Protein AF-A0A954JMM9-F1 (afdb_monomer)

Nearest PDB structures (foldseek):
  3p9a-assembly1_G  TM=3.317E-01  e=3.354E+00  Lederbergvirus P22
  9avl-assembly1_A  TM=3.251E-01  e=4.339E+00  Homo sapiens
  8hbd-assembly1_R  TM=4.213E-01  e=5.264E+00  Homo sapiens
  6v92-assembly1_L  TM=2.233E-01  e=8.261E+00  Saccharomyces cerevisiae S288C

Solvent-accessible surface area (backbone atoms only — not comparable to full-atom values): 10008 Å² total; per-residue (Å²): 142,81,85,84,87,80,85,85,81,86,82,85,82,83,82,85,79,82,82,76,85,73,82,78,73,80,86,75,79,53,67,71,57,50,52,54,49,51,55,51,48,51,55,49,49,52,52,51,53,52,48,43,50,54,43,33,72,76,66,37,89,57,68,87,42,75,51,44,70,63,56,46,54,54,50,30,53,53,42,34,76,72,68,71,57,86,68,80,74,66,46,78,85,84,73,48,92,51,70,88,24,49,58,48,89,61,68,47,46,52,37,44,52,44,41,74,73,67,42,72,65,42,76,48,77,50,74,55,97,90,36,82,42,78,49,76,44,65,75,80,82,81,85,51,76,68,68,29,57,80,42,79,91,106

Mean predicted aligned error: 10.57 Å

pLDDT: mean 84.52, std 17.96, range [40.44, 98.44]

Foldseek 3Di:
DDDDDDDDDDDDDDDDDDDDDDPDDQDDDDPVRVVVVVVVVVVVVCVLLVVLVVCLVPFQDAQVGDRSLNVVQVVQVVCVVVVHDHDHAADLLQDDPDVVNHQDPDPRVVLSVCVVVPDQKDWDWDDDPNDIDIDIDGDRDPDDPSNCRNPVRD

Structure (mmCIF, N/CA/C/O backbone):
data_AF-A0A954JMM9-F1
#
_entry.id   AF-A0A954JMM9-F1
#
loop_
_atom_site.group_PDB
_atom_site.id
_atom_site.type_symbol
_atom_site.label_atom_id
_atom_site.label_alt_id
_atom_site.label_comp_id
_atom_site.label_asym_id
_atom_site.label_entity_id
_atom_site.label_seq_id
_atom_site.pdbx_PDB_ins_code
_atom_site.Cartn_x
_atom_site.Cartn_y
_atom_site.Cartn_z
_atom_site.occupancy
_atom_site.B_iso_or_equiv
_atom_site.auth_seq_id
_atom_site.auth_comp_id
_atom_site.auth_asym_id
_atom_site.auth_atom_id
_atom_site.pdbx_PDB_model_num
ATOM 1 N N . MET A 1 1 ? -17.576 -27.433 88.037 1.00 42.50 1 MET A N 1
ATOM 2 C CA . MET A 1 1 ? -17.384 -27.180 86.591 1.00 42.50 1 MET A CA 1
ATOM 3 C C . MET A 1 1 ? -18.638 -27.601 85.838 1.00 42.50 1 MET A C 1
ATOM 5 O O . MET A 1 1 ? -18.900 -28.791 85.730 1.00 42.50 1 MET A O 1
ATOM 9 N N . ARG A 1 2 ? -19.440 -26.641 85.367 1.00 40.59 2 ARG A N 1
ATOM 10 C CA . ARG A 1 2 ? -20.495 -26.855 84.366 1.00 40.59 2 ARG A CA 1
ATOM 11 C C . ARG A 1 2 ? -20.642 -25.552 83.578 1.00 40.59 2 ARG A C 1
ATOM 13 O O . ARG A 1 2 ? -20.708 -24.485 84.176 1.00 40.59 2 ARG A O 1
ATOM 20 N N . PHE A 1 3 ? -20.522 -25.681 82.262 1.00 40.72 3 PHE A N 1
ATOM 21 C CA . PHE A 1 3 ? -20.238 -24.619 81.303 1.00 40.72 3 PHE A CA 1
ATOM 22 C C . PHE A 1 3 ? -21.464 -23.753 80.986 1.00 40.72 3 PHE A C 1
ATOM 24 O O . PHE A 1 3 ? -22.584 -24.249 80.891 1.00 40.72 3 PHE A O 1
ATOM 31 N N . LEU A 1 4 ? -21.195 -22.462 80.791 1.00 40.44 4 LEU A N 1
ATOM 32 C CA . LEU A 1 4 ? -22.094 -21.420 80.304 1.00 40.44 4 LEU A CA 1
ATOM 33 C C . LEU A 1 4 ? -22.326 -21.623 78.791 1.00 40.44 4 LEU A C 1
ATOM 35 O O . LEU A 1 4 ? -21.362 -21.634 78.027 1.00 40.44 4 LEU A O 1
ATOM 39 N N . GLN A 1 5 ? -23.575 -21.803 78.351 1.00 43.19 5 GLN A N 1
ATOM 40 C CA . GLN A 1 5 ? -23.935 -21.814 76.926 1.00 43.19 5 GLN A CA 1
ATOM 41 C C . GLN A 1 5 ? -24.207 -20.380 76.450 1.00 43.19 5 GLN A C 1
ATOM 43 O O . GLN A 1 5 ? -25.143 -19.739 76.918 1.00 43.19 5 GLN A O 1
ATOM 48 N N . LEU A 1 6 ? -23.396 -19.894 75.505 1.00 42.97 6 LEU A N 1
ATOM 49 C CA . LEU A 1 6 ? -23.674 -18.705 74.695 1.00 42.97 6 LEU A CA 1
ATOM 50 C C . LEU A 1 6 ? -24.295 -19.165 73.367 1.00 42.97 6 LEU A C 1
ATOM 52 O O . LEU A 1 6 ? -23.660 -19.905 72.617 1.00 42.97 6 LEU A O 1
ATOM 56 N N . SER A 1 7 ? -25.517 -18.730 73.063 1.00 46.50 7 SER A N 1
ATOM 57 C CA . SER A 1 7 ? -26.137 -18.917 71.747 1.00 46.50 7 SER A CA 1
ATOM 58 C C . SER A 1 7 ? -25.765 -17.752 70.823 1.00 46.50 7 SER A C 1
ATOM 60 O O . SER A 1 7 ? -26.165 -16.617 71.079 1.00 46.50 7 SER A O 1
ATOM 62 N N . LEU A 1 8 ? -25.021 -18.029 69.748 1.00 45.09 8 LEU A N 1
ATOM 63 C CA . LEU A 1 8 ? -24.808 -17.108 68.626 1.00 45.09 8 LEU A CA 1
ATOM 64 C C . LEU A 1 8 ? -26.005 -17.197 67.668 1.00 45.09 8 LEU A C 1
ATOM 66 O O . LEU A 1 8 ? -26.253 -18.250 67.084 1.00 45.09 8 LEU A O 1
ATOM 70 N N . SER A 1 9 ? -26.730 -16.099 67.480 1.00 44.31 9 SER A N 1
ATOM 71 C CA . SER A 1 9 ? -27.739 -15.946 66.431 1.00 44.31 9 SER A CA 1
ATOM 72 C C . SER A 1 9 ? -27.088 -15.395 65.156 1.00 44.31 9 SER A C 1
ATOM 74 O O . SER A 1 9 ? -26.608 -14.265 65.117 1.00 44.31 9 SER A O 1
ATOM 76 N N . SER A 1 10 ? -27.067 -16.209 64.098 1.00 47.38 10 SER A N 1
ATOM 77 C CA . SER A 1 10 ? -26.640 -15.823 62.750 1.00 47.38 10 SER A CA 1
ATOM 78 C C . SER A 1 10 ? -27.736 -15.018 62.044 1.00 47.38 10 SER A C 1
ATOM 80 O O . SER A 1 10 ? -28.793 -15.558 61.727 1.00 47.38 10 SER A O 1
ATOM 82 N N . GLY A 1 11 ? -27.483 -13.738 61.766 1.00 42.03 11 GLY A N 1
ATOM 83 C 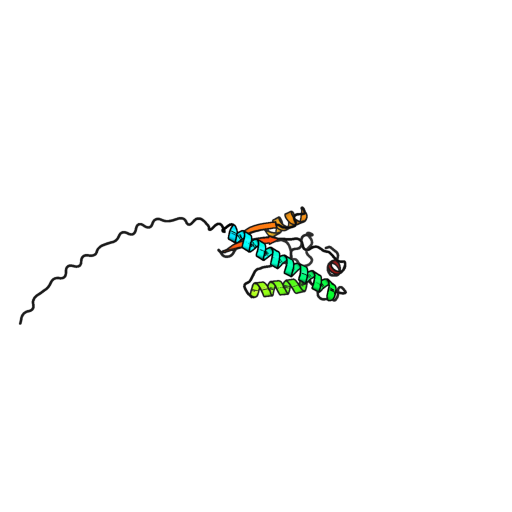CA . GLY A 1 11 ? -28.286 -12.932 60.844 1.00 42.03 11 GLY A CA 1
ATOM 84 C C . GLY A 1 11 ? -27.649 -12.923 59.455 1.00 42.03 11 GLY A C 1
ATOM 85 O O . GLY A 1 11 ? -26.583 -12.342 59.274 1.00 42.03 11 GLY A O 1
ATOM 86 N N . VAL A 1 12 ? -28.285 -13.572 58.477 1.00 49.19 12 VAL A N 1
ATOM 87 C CA . VAL A 1 12 ? -27.906 -13.498 57.056 1.00 49.19 12 VAL A CA 1
ATOM 88 C C . VAL A 1 12 ? -28.626 -12.301 56.435 1.00 49.19 12 VAL A C 1
ATOM 90 O O . VAL A 1 12 ? -29.850 -12.302 56.333 1.00 49.19 12 VAL A O 1
ATOM 93 N N . LEU A 1 13 ? -27.873 -11.278 56.027 1.00 53.22 13 LEU A N 1
ATOM 94 C CA . LEU A 1 13 ? -28.385 -10.138 55.265 1.00 53.22 13 LEU A CA 1
ATOM 95 C C . LEU A 1 13 ? -28.250 -10.445 53.766 1.00 53.22 13 LEU A C 1
ATOM 97 O O . LEU A 1 13 ? -27.145 -10.474 53.228 1.00 53.22 13 LEU A O 1
ATOM 101 N N . ALA A 1 14 ? -29.372 -10.708 53.097 1.00 47.59 14 ALA A N 1
ATOM 102 C CA . ALA A 1 14 ? -29.421 -10.919 51.654 1.00 47.59 14 ALA A CA 1
ATOM 103 C C . ALA A 1 14 ? -29.444 -9.566 50.917 1.00 47.59 14 ALA A C 1
ATOM 105 O O . ALA A 1 14 ? -30.441 -8.847 50.960 1.00 47.59 14 ALA A O 1
ATOM 106 N N . CYS A 1 15 ? -28.353 -9.222 50.226 1.00 48.53 15 CYS A N 1
ATOM 107 C CA . CYS A 1 15 ? -28.316 -8.115 49.267 1.00 48.53 15 CYS A CA 1
ATOM 108 C C . CYS A 1 15 ? -28.876 -8.587 47.918 1.00 48.53 15 CYS A C 1
ATOM 110 O O . CYS A 1 15 ? -28.256 -9.400 47.233 1.00 48.53 15 CYS A O 1
ATOM 112 N N . ALA A 1 16 ? -30.036 -8.065 47.522 1.00 49.81 16 ALA A N 1
ATOM 113 C CA . ALA A 1 16 ? -30.577 -8.242 46.180 1.00 49.81 16 ALA A CA 1
ATOM 114 C C . ALA A 1 16 ? -29.806 -7.351 45.191 1.00 49.81 16 ALA A C 1
ATOM 116 O O . ALA A 1 16 ? -29.902 -6.126 45.244 1.00 49.81 16 ALA A O 1
ATOM 117 N N . ILE A 1 17 ? -29.028 -7.961 44.294 1.00 55.09 17 ILE A N 1
ATOM 118 C CA . ILE A 1 17 ? -28.346 -7.261 43.199 1.00 55.09 17 ILE A CA 1
ATOM 119 C C . ILE A 1 17 ? -29.298 -7.241 42.001 1.00 55.09 17 ILE A C 1
ATOM 121 O O . ILE A 1 17 ? -29.541 -8.269 41.370 1.00 55.09 17 ILE A O 1
ATOM 125 N N . ALA A 1 18 ? -29.853 -6.068 41.701 1.00 50.00 18 ALA A N 1
ATOM 126 C CA . ALA A 1 18 ? -30.597 -5.830 40.473 1.00 50.00 18 ALA A CA 1
ATOM 127 C C . ALA A 1 18 ? -29.616 -5.803 39.290 1.00 50.00 18 ALA A C 1
ATOM 129 O O . ALA A 1 18 ? -28.782 -4.906 39.183 1.00 50.00 18 ALA A O 1
ATOM 130 N N . VAL A 1 19 ? -29.699 -6.803 38.413 1.00 50.91 19 VAL A N 1
ATOM 131 C CA . VAL A 1 19 ? -28.922 -6.859 37.171 1.00 50.91 19 VAL A CA 1
ATOM 132 C C . VAL A 1 19 ? -29.667 -6.050 36.112 1.00 50.91 19 VAL A C 1
ATOM 134 O O . VAL A 1 19 ? -30.574 -6.548 35.453 1.00 50.91 19 VAL A O 1
ATOM 137 N N . THR A 1 20 ? -29.310 -4.779 35.957 1.00 51.41 20 THR A N 1
ATOM 138 C CA . THR A 1 20 ? -29.687 -3.986 34.784 1.00 51.41 20 THR A CA 1
ATOM 139 C C . THR A 1 20 ? -28.813 -4.411 33.607 1.00 51.41 20 THR A C 1
ATOM 141 O O . THR A 1 20 ? -27.620 -4.114 33.564 1.00 51.41 20 THR A O 1
ATOM 144 N N . SER A 1 21 ? -29.399 -5.127 32.646 1.00 53.56 21 SER A N 1
ATOM 145 C CA . SER A 1 21 ? -28.762 -5.431 31.362 1.00 53.56 21 SER A CA 1
ATOM 146 C C . SER A 1 21 ? -28.532 -4.139 30.580 1.00 53.56 21 SER A C 1
ATOM 148 O O . SER A 1 21 ? -29.441 -3.605 29.950 1.00 53.56 21 SER A O 1
ATOM 150 N N . LEU A 1 22 ? -27.302 -3.631 30.635 1.00 49.59 22 LEU A N 1
ATOM 151 C CA . LEU A 1 22 ? -26.830 -2.547 29.787 1.00 49.59 22 LEU A CA 1
ATOM 152 C C . LEU A 1 22 ? -26.422 -3.158 28.440 1.00 49.59 22 LEU A C 1
ATOM 154 O O . LEU A 1 22 ? -25.401 -3.838 28.342 1.00 49.59 22 LEU A O 1
ATOM 158 N N . THR A 1 23 ? -27.228 -2.963 27.400 1.00 52.50 23 THR A N 1
ATOM 159 C CA . THR A 1 23 ? -26.800 -3.241 26.025 1.00 52.50 23 THR A CA 1
ATOM 160 C C . THR A 1 23 ? -25.681 -2.262 25.679 1.00 52.50 23 THR A C 1
ATOM 162 O O . THR A 1 23 ? -25.938 -1.072 25.492 1.00 52.50 23 THR A O 1
ATOM 165 N N . ALA A 1 24 ? -24.437 -2.742 25.662 1.00 54.38 24 ALA A N 1
ATOM 166 C CA . ALA A 1 24 ? -23.281 -1.949 25.267 1.00 54.38 24 ALA A CA 1
ATOM 167 C C . ALA A 1 24 ? -23.428 -1.541 23.793 1.00 54.38 24 ALA A C 1
ATOM 169 O O . ALA A 1 24 ? -23.478 -2.399 22.914 1.00 54.38 24 ALA A O 1
ATOM 170 N N . ALA A 1 25 ? -23.529 -0.236 23.537 1.00 56.97 25 ALA A N 1
ATOM 171 C CA . ALA A 1 25 ? -23.408 0.309 22.192 1.00 56.97 25 ALA A CA 1
ATOM 172 C C . ALA A 1 25 ? -22.010 -0.014 21.641 1.00 56.97 25 ALA A C 1
ATOM 174 O O . ALA A 1 25 ? -21.025 0.060 22.382 1.00 56.97 25 ALA A O 1
ATOM 175 N N . GLU A 1 26 ? -21.922 -0.389 20.362 1.00 58.53 26 GLU A N 1
ATOM 176 C CA . GLU A 1 26 ? -20.635 -0.690 19.735 1.00 58.53 26 GLU A CA 1
ATOM 177 C C . GLU A 1 26 ? -19.721 0.549 19.769 1.00 58.53 26 GLU A C 1
ATOM 179 O O . GLU A 1 26 ? -20.183 1.662 19.496 1.00 58.53 26 GLU A O 1
ATOM 184 N N . PRO A 1 27 ? -18.434 0.395 20.129 1.00 58.62 27 PRO A N 1
ATOM 185 C CA . PRO A 1 27 ? -17.528 1.525 20.261 1.00 58.62 27 PRO A CA 1
ATOM 186 C C . PRO A 1 27 ? -17.241 2.136 18.885 1.00 58.62 27 PRO A C 1
ATOM 188 O O . PRO A 1 27 ? -16.479 1.590 18.089 1.00 58.62 27 PRO A O 1
ATOM 191 N N . VAL A 1 28 ? -17.833 3.300 18.618 1.00 61.84 28 VAL A N 1
ATOM 192 C CA . VAL A 1 28 ? -17.434 4.171 17.508 1.00 61.84 28 VAL A CA 1
ATOM 193 C C . VAL A 1 28 ? -16.058 4.748 17.844 1.00 61.84 28 VAL A C 1
ATOM 195 O O . VAL A 1 28 ? -15.852 5.271 18.940 1.00 61.84 28 VAL A O 1
ATOM 198 N N . ALA A 1 29 ? -15.098 4.611 16.929 1.00 69.00 29 ALA A N 1
ATOM 199 C CA . ALA A 1 29 ? -13.753 5.137 17.128 1.00 69.00 29 ALA A CA 1
ATOM 200 C C . ALA A 1 29 ? -13.781 6.667 17.290 1.00 69.00 29 ALA A C 1
ATOM 202 O O . ALA A 1 29 ? -14.439 7.363 16.522 1.00 69.00 29 ALA A O 1
ATOM 203 N N . ASP A 1 30 ? -13.048 7.175 18.282 1.00 84.50 30 ASP A N 1
ATOM 204 C CA . ASP A 1 30 ? -12.822 8.609 18.495 1.00 84.50 30 ASP A CA 1
ATOM 205 C C . ASP A 1 30 ? -12.202 9.251 17.236 1.00 84.50 30 ASP A C 1
ATOM 207 O O . ASP A 1 30 ? -11.238 8.718 16.680 1.00 84.50 30 ASP A O 1
ATOM 211 N N . GLU A 1 31 ? -12.735 10.395 16.794 1.00 89.12 31 GLU A N 1
ATOM 212 C CA . GLU A 1 31 ? -12.298 11.104 15.579 1.00 89.12 31 GLU A CA 1
ATOM 213 C C . GLU A 1 31 ? -10.799 11.420 15.624 1.00 89.12 31 GLU A C 1
ATOM 215 O O . GLU A 1 31 ? -10.079 11.215 14.646 1.00 89.12 31 GLU A O 1
ATOM 220 N N . ALA A 1 32 ? -10.280 11.804 16.794 1.00 91.94 32 ALA A N 1
ATOM 221 C CA . ALA A 1 32 ? -8.850 12.046 16.947 1.00 91.94 32 ALA A CA 1
ATOM 222 C C . ALA A 1 32 ? -8.031 10.753 16.753 1.00 91.94 32 ALA A C 1
ATOM 224 O O . ALA A 1 32 ? -6.901 10.787 16.260 1.00 91.94 32 ALA A O 1
ATOM 225 N N . ALA A 1 33 ? -8.570 9.591 17.134 1.00 92.31 33 ALA A N 1
ATOM 226 C CA . ALA A 1 33 ? -7.956 8.288 16.871 1.00 92.31 33 ALA A CA 1
ATOM 227 C C . ALA A 1 33 ? -7.988 7.920 15.382 1.00 92.31 33 ALA A C 1
ATOM 229 O O . ALA A 1 33 ? -6.997 7.381 14.872 1.00 92.31 33 ALA A O 1
ATOM 230 N N . LEU A 1 34 ? -9.077 8.241 14.681 1.00 94.19 34 LEU A N 1
ATOM 231 C CA . LEU A 1 34 ? -9.181 8.050 13.235 1.00 94.19 34 LEU A CA 1
ATOM 232 C C . LEU A 1 34 ? -8.174 8.928 12.494 1.00 94.19 34 LEU A C 1
ATOM 234 O O . LEU A 1 34 ? -7.445 8.422 11.645 1.00 94.19 34 LEU A O 1
ATOM 238 N N . GLU A 1 35 ? -8.041 10.200 12.865 1.00 95.94 35 GLU A N 1
ATOM 239 C CA . GLU A 1 35 ? -7.070 11.107 12.250 1.00 95.94 35 GLU A CA 1
ATOM 240 C C . GLU A 1 35 ? -5.621 10.646 12.466 1.00 95.94 35 GLU A C 1
ATOM 242 O O . GLU A 1 35 ? -4.826 10.598 11.522 1.00 95.94 35 GLU A O 1
ATOM 247 N N . ARG A 1 36 ? -5.273 10.207 13.685 1.00 95.94 36 ARG A N 1
ATOM 248 C CA . ARG A 1 36 ? -3.949 9.620 13.962 1.00 95.94 36 ARG A CA 1
ATOM 249 C C . ARG A 1 36 ? -3.690 8.369 13.126 1.00 95.94 36 ARG A C 1
ATOM 251 O O . ARG A 1 36 ? -2.589 8.208 12.597 1.00 95.94 36 ARG A O 1
ATOM 258 N N . THR A 1 37 ? -4.691 7.499 13.000 1.00 96.31 37 THR A N 1
ATOM 259 C CA . THR A 1 37 ? -4.606 6.288 12.170 1.00 96.31 37 THR A CA 1
ATOM 260 C C . THR A 1 37 ? -4.393 6.654 10.708 1.00 96.31 37 THR A C 1
ATOM 262 O O . THR A 1 37 ? -3.458 6.161 10.085 1.00 96.31 37 THR A O 1
ATOM 265 N N . ARG A 1 38 ? -5.176 7.595 10.181 1.00 97.62 38 ARG A N 1
ATOM 266 C CA . ARG A 1 38 ? -5.074 8.077 8.801 1.00 97.62 38 ARG A CA 1
ATOM 267 C C . ARG A 1 38 ? -3.692 8.647 8.495 1.00 97.62 38 ARG A C 1
ATOM 269 O O . ARG A 1 38 ? -3.082 8.277 7.496 1.00 97.62 38 ARG A O 1
ATOM 276 N N . ASN A 1 39 ? -3.149 9.476 9.387 1.00 98.06 39 ASN A N 1
ATOM 277 C CA . ASN A 1 39 ? -1.794 10.015 9.245 1.00 98.06 39 ASN A CA 1
ATOM 278 C C . ASN A 1 39 ? -0.728 8.910 9.270 1.00 98.06 39 ASN A C 1
ATOM 280 O O . ASN A 1 39 ? 0.246 8.969 8.520 1.00 98.06 39 ASN A O 1
ATOM 284 N N . LYS A 1 40 ? -0.921 7.868 10.090 1.00 98.06 40 LYS A N 1
ATOM 285 C CA . LYS A 1 40 ? -0.029 6.704 10.107 1.00 98.06 40 LYS A CA 1
ATOM 286 C C . LYS A 1 40 ? -0.087 5.922 8.796 1.00 98.06 40 LYS A C 1
ATOM 288 O O . LYS A 1 40 ? 0.966 5.534 8.300 1.00 98.06 40 LYS A O 1
ATOM 293 N N . VAL A 1 41 ? -1.279 5.716 8.237 1.00 97.94 41 VAL A N 1
ATOM 294 C CA . VAL A 1 41 ? -1.449 5.009 6.961 1.00 97.94 41 VAL A CA 1
ATOM 295 C C . VAL A 1 41 ? -0.830 5.800 5.812 1.00 97.94 41 VAL A C 1
ATOM 297 O O . VAL A 1 41 ? -0.105 5.205 5.029 1.00 97.94 41 VAL A O 1
ATOM 300 N N . LYS A 1 42 ? -1.010 7.127 5.751 1.00 98.25 42 LYS A N 1
ATOM 301 C CA . LYS A 1 42 ? -0.346 7.980 4.744 1.00 98.25 42 LYS A CA 1
ATOM 302 C C . LYS A 1 42 ? 1.175 7.838 4.781 1.00 98.25 42 LYS A C 1
ATOM 304 O O . LYS A 1 42 ? 1.794 7.574 3.763 1.00 98.25 42 LYS A O 1
ATOM 309 N N . MET A 1 43 ? 1.762 7.913 5.975 1.00 98.44 43 MET A N 1
ATOM 310 C CA . MET A 1 43 ? 3.202 7.708 6.157 1.00 98.44 43 MET A CA 1
ATOM 311 C C . MET A 1 43 ? 3.656 6.318 5.673 1.00 98.44 43 MET A C 1
ATOM 313 O O . MET A 1 43 ? 4.718 6.197 5.072 1.00 98.44 43 MET A O 1
ATOM 317 N N . LEU A 1 44 ? 2.879 5.261 5.943 1.00 97.94 44 LEU A N 1
ATOM 318 C CA . LEU A 1 44 ? 3.190 3.904 5.475 1.00 97.94 44 LEU A CA 1
ATOM 319 C C . LEU A 1 44 ? 3.050 3.772 3.951 1.00 97.94 44 LEU A C 1
ATOM 321 O O . LEU A 1 44 ? 3.905 3.148 3.327 1.00 97.94 44 LEU A O 1
ATOM 325 N N . ASP A 1 45 ? 2.017 4.376 3.364 1.00 97.31 45 ASP A N 1
ATOM 326 C CA . ASP A 1 45 ? 1.787 4.430 1.916 1.00 97.31 45 ASP A CA 1
ATOM 327 C C . ASP A 1 45 ? 2.963 5.105 1.198 1.00 97.31 45 ASP A C 1
ATOM 329 O O . ASP A 1 45 ? 3.537 4.521 0.276 1.00 97.31 45 ASP A O 1
ATOM 333 N N . ASP A 1 46 ? 3.396 6.268 1.694 1.00 97.19 46 ASP A N 1
ATOM 334 C CA . ASP A 1 46 ? 4.547 7.003 1.165 1.00 97.19 46 ASP A CA 1
ATOM 335 C C . ASP A 1 46 ? 5.830 6.168 1.246 1.00 97.19 46 ASP A C 1
ATOM 337 O O . ASP A 1 46 ? 6.562 6.060 0.261 1.00 97.19 46 ASP A O 1
ATOM 341 N N . ILE A 1 47 ? 6.098 5.531 2.394 1.00 97.38 47 ILE A N 1
ATOM 342 C CA . ILE A 1 47 ? 7.282 4.677 2.579 1.00 97.38 47 ILE A CA 1
ATOM 343 C C . ILE A 1 47 ? 7.261 3.505 1.595 1.00 97.38 47 ILE A C 1
ATOM 345 O O . ILE A 1 47 ? 8.269 3.247 0.935 1.00 97.38 47 ILE A O 1
ATOM 349 N N . TYR A 1 48 ? 6.138 2.791 1.482 1.00 96.88 48 TYR A N 1
ATOM 350 C CA . TYR A 1 48 ? 6.061 1.619 0.614 1.00 96.88 48 TYR A CA 1
ATOM 351 C C . TYR A 1 48 ? 6.162 1.984 -0.859 1.00 96.88 48 TYR A C 1
ATOM 353 O O . TYR A 1 48 ? 6.960 1.372 -1.565 1.00 96.88 48 TYR A O 1
ATOM 361 N N . LYS A 1 49 ? 5.431 3.000 -1.322 1.00 95.31 49 LYS A N 1
ATOM 362 C CA . LYS A 1 49 ? 5.492 3.431 -2.724 1.00 95.31 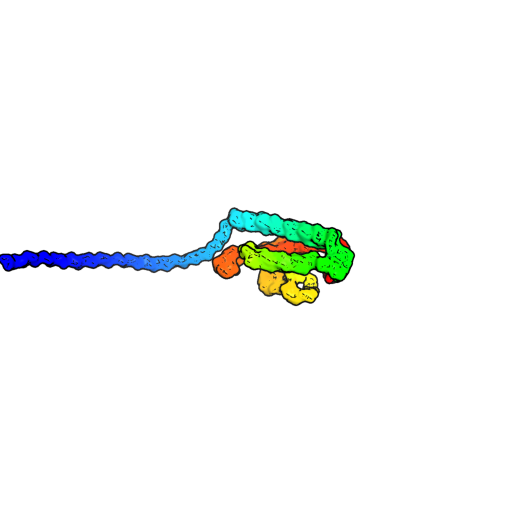49 LYS A CA 1
ATOM 363 C C . LYS A 1 49 ? 6.866 3.967 -3.092 1.00 95.31 49 LYS A C 1
ATOM 365 O O . LYS A 1 49 ? 7.413 3.567 -4.116 1.00 95.31 49 LYS A O 1
ATOM 370 N N . THR A 1 50 ? 7.457 4.799 -2.234 1.00 95.50 50 THR A N 1
ATOM 371 C CA . THR A 1 50 ? 8.813 5.319 -2.456 1.00 95.50 50 THR A CA 1
ATOM 372 C C . THR A 1 50 ? 9.816 4.178 -2.560 1.00 95.50 50 THR A C 1
ATOM 374 O O . THR A 1 50 ? 10.641 4.157 -3.468 1.00 95.50 50 THR A O 1
ATOM 377 N N . ALA A 1 51 ? 9.732 3.189 -1.670 1.00 95.69 51 ALA A N 1
ATOM 378 C CA . ALA A 1 51 ? 10.654 2.066 -1.688 1.00 95.69 51 ALA A CA 1
ATOM 379 C C . ALA A 1 51 ? 10.440 1.145 -2.908 1.00 95.69 51 ALA A C 1
ATOM 381 O O . ALA A 1 51 ? 11.426 0.680 -3.474 1.00 95.69 51 ALA A O 1
ATOM 382 N N . VAL A 1 52 ? 9.200 0.928 -3.371 1.00 93.88 52 VAL A N 1
ATOM 383 C CA . VAL A 1 52 ? 8.925 0.208 -4.633 1.00 93.88 52 VAL A CA 1
ATOM 384 C C . VAL A 1 52 ? 9.571 0.923 -5.819 1.00 93.88 52 VAL A C 1
ATOM 386 O O . VAL A 1 52 ? 10.234 0.277 -6.631 1.00 93.88 52 VAL A O 1
ATOM 389 N N . VAL A 1 53 ? 9.414 2.247 -5.901 1.00 93.69 53 VAL A N 1
ATOM 390 C CA . VAL A 1 53 ? 10.006 3.079 -6.959 1.00 93.69 53 VAL A CA 1
ATOM 391 C C . VAL A 1 53 ? 11.529 2.984 -6.931 1.00 93.69 53 VAL A C 1
ATOM 393 O O . VAL A 1 53 ? 12.125 2.641 -7.946 1.00 93.69 53 VAL A O 1
ATOM 396 N N . LEU A 1 54 ? 12.152 3.194 -5.767 1.00 95.00 54 LEU A N 1
ATOM 397 C CA . LEU A 1 54 ? 13.609 3.131 -5.621 1.00 95.00 54 LEU A CA 1
ATOM 398 C C . LEU A 1 54 ? 14.171 1.750 -5.971 1.00 95.00 54 LEU A C 1
ATOM 400 O O . LEU A 1 54 ? 15.219 1.664 -6.609 1.00 95.00 54 LEU A O 1
ATOM 404 N N . VAL A 1 55 ? 13.487 0.674 -5.566 1.00 94.44 55 VAL A N 1
ATOM 405 C CA . VAL A 1 55 ? 13.915 -0.690 -5.899 1.00 94.44 55 VAL A CA 1
ATOM 406 C C . VAL A 1 55 ? 13.820 -0.933 -7.403 1.00 94.44 55 VAL A C 1
ATOM 408 O O . VAL A 1 55 ? 14.782 -1.400 -8.001 1.00 94.44 55 VAL A O 1
ATOM 411 N N . THR A 1 56 ? 12.692 -0.570 -8.015 1.00 93.06 56 THR A N 1
ATOM 412 C CA . THR A 1 56 ? 12.474 -0.742 -9.459 1.00 93.06 56 THR A CA 1
ATOM 413 C C . THR A 1 56 ? 13.487 0.057 -10.275 1.00 93.06 56 THR A C 1
ATOM 415 O O . THR A 1 56 ? 14.050 -0.448 -11.236 1.00 93.06 56 THR A O 1
ATOM 418 N N . GLU A 1 57 ? 13.754 1.301 -9.883 1.00 93.56 57 GLU A N 1
ATOM 419 C CA . GLU A 1 57 ? 14.667 2.183 -10.607 1.00 93.56 57 GLU A CA 1
ATOM 420 C C . GLU A 1 57 ? 16.104 1.649 -10.634 1.00 93.56 57 GLU A C 1
ATOM 422 O O . GLU A 1 57 ? 16.750 1.702 -11.681 1.00 93.56 57 GLU A O 1
ATOM 427 N N . ASN A 1 58 ? 16.584 1.129 -9.500 1.00 95.38 58 ASN A N 1
ATOM 428 C CA . ASN A 1 58 ? 18.004 0.843 -9.281 1.00 95.38 58 ASN A CA 1
ATOM 429 C C . ASN A 1 58 ? 18.378 -0.647 -9.349 1.00 95.38 58 ASN A C 1
ATOM 431 O O . ASN A 1 58 ? 19.568 -0.953 -9.364 1.00 95.38 58 ASN A O 1
ATOM 435 N N . TYR A 1 59 ? 17.401 -1.561 -9.311 1.00 94.38 59 TYR A N 1
ATOM 436 C CA . TYR A 1 59 ? 17.659 -3.006 -9.210 1.00 94.38 59 TYR A CA 1
ATOM 437 C C . TYR A 1 59 ? 16.783 -3.875 -10.121 1.00 94.38 59 TYR A C 1
ATOM 439 O O . TYR A 1 59 ? 16.854 -5.094 -10.011 1.00 94.38 59 TYR A O 1
ATOM 447 N N . VAL A 1 60 ? 15.943 -3.275 -10.971 1.00 93.50 60 VAL A N 1
ATOM 448 C CA . VAL A 1 60 ? 15.210 -3.989 -12.025 1.00 93.50 60 VAL A CA 1
ATOM 449 C C . VAL A 1 60 ? 15.653 -3.403 -13.358 1.00 93.50 60 VAL A C 1
ATOM 451 O O . VAL A 1 60 ? 15.393 -2.230 -13.638 1.00 93.50 60 VAL A O 1
ATOM 454 N N . GLU A 1 61 ? 16.362 -4.183 -14.159 1.00 92.38 61 GLU A N 1
ATOM 455 C CA . GLU A 1 61 ? 16.854 -3.778 -15.476 1.00 92.38 61 GLU A CA 1
ATOM 456 C C . GLU A 1 61 ? 16.076 -4.452 -16.608 1.00 92.38 61 GLU A C 1
ATOM 458 O O . GLU A 1 61 ? 15.767 -3.791 -17.604 1.00 92.38 61 GLU A O 1
ATOM 463 N N . ASP A 1 62 ? 15.694 -5.715 -16.429 1.00 91.38 62 ASP A N 1
ATOM 464 C CA . ASP A 1 62 ? 14.935 -6.509 -17.396 1.00 91.38 62 ASP A CA 1
ATOM 465 C C . ASP A 1 62 ? 13.899 -7.429 -16.715 1.00 91.38 62 ASP A C 1
ATOM 467 O O . ASP A 1 62 ? 13.565 -7.260 -15.539 1.00 91.38 62 ASP A O 1
ATOM 471 N N . ASP A 1 63 ? 13.285 -8.325 -17.489 1.00 86.44 63 ASP A N 1
ATOM 472 C CA . ASP A 1 63 ? 12.226 -9.235 -17.052 1.00 86.44 63 ASP A CA 1
ATOM 473 C C . ASP A 1 63 ? 12.736 -10.509 -16.351 1.00 86.44 63 ASP A C 1
ATOM 475 O O . ASP A 1 63 ? 11.923 -11.231 -15.765 1.00 86.44 63 ASP A O 1
ATOM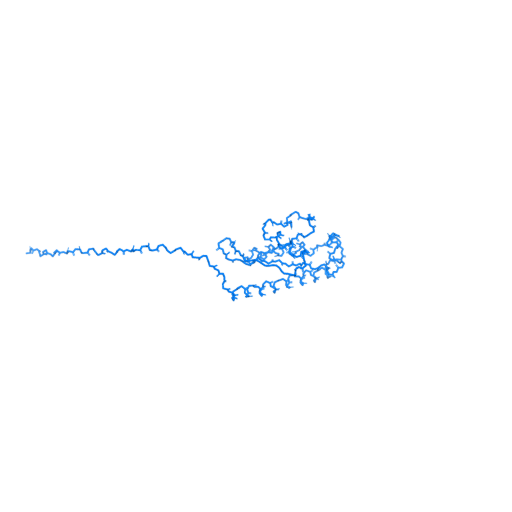 479 N N . ASP A 1 64 ? 14.053 -10.749 -16.334 1.00 89.81 64 ASP A N 1
ATOM 480 C CA . ASP A 1 64 ? 14.682 -11.832 -15.568 1.00 89.81 64 ASP A CA 1
ATOM 481 C C . ASP A 1 64 ? 14.947 -11.428 -14.099 1.00 89.81 64 ASP A C 1
ATOM 483 O O . ASP A 1 64 ? 15.099 -12.291 -13.221 1.00 89.81 64 ASP A O 1
ATOM 487 N N . ASP A 1 65 ? 14.968 -10.125 -13.799 1.00 91.75 65 ASP A N 1
ATOM 488 C CA . ASP A 1 65 ? 15.132 -9.595 -12.444 1.00 91.75 65 ASP A CA 1
ATOM 489 C C . ASP A 1 65 ? 13.896 -9.815 -11.554 1.00 91.75 65 ASP A C 1
ATOM 491 O O . ASP A 1 65 ? 12.750 -9.889 -11.999 1.00 91.75 65 ASP A O 1
ATOM 495 N N . LEU A 1 66 ? 14.107 -9.862 -10.229 1.00 91.38 66 LEU A N 1
ATOM 496 C CA . LEU A 1 66 ? 13.008 -9.987 -9.267 1.00 91.38 66 LEU A CA 1
ATOM 497 C C . LEU A 1 66 ? 12.113 -8.732 -9.308 1.00 91.38 66 LEU A C 1
ATOM 499 O O . LEU A 1 66 ? 12.549 -7.668 -8.855 1.00 91.38 66 LEU A O 1
ATOM 503 N N . PRO A 1 67 ? 10.825 -8.841 -9.692 1.00 91.31 67 PRO A N 1
ATOM 504 C CA . PRO A 1 67 ? 9.955 -7.677 -9.750 1.00 91.31 67 PRO A CA 1
ATOM 505 C C . PRO A 1 67 ? 9.760 -7.071 -8.359 1.00 91.31 67 PRO A C 1
ATOM 507 O O . PRO A 1 67 ? 9.463 -7.786 -7.391 1.00 91.31 67 PRO A O 1
ATOM 510 N N . ALA A 1 68 ? 9.829 -5.741 -8.249 1.00 92.25 68 ALA A N 1
ATOM 511 C CA . ALA A 1 68 ? 9.645 -5.049 -6.972 1.00 92.25 68 ALA A CA 1
ATOM 512 C C . ALA A 1 68 ? 8.309 -5.427 -6.303 1.00 92.25 68 ALA A C 1
ATOM 514 O O . ALA A 1 68 ? 8.267 -5.693 -5.102 1.00 92.25 68 ALA A O 1
ATOM 515 N N . GLY A 1 69 ? 7.225 -5.566 -7.076 1.00 90.25 69 GLY A N 1
ATOM 516 C CA . GLY A 1 69 ? 5.932 -6.026 -6.558 1.00 90.25 69 GLY A CA 1
ATOM 517 C C . GLY A 1 69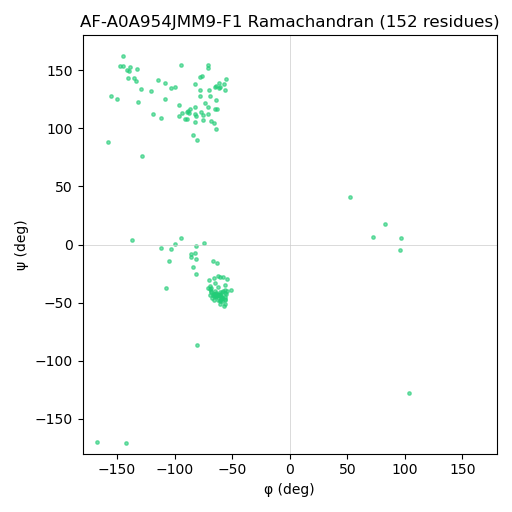 ? 5.997 -7.404 -5.881 1.00 90.25 69 GLY A C 1
ATOM 518 O O . GLY A 1 69 ? 5.405 -7.599 -4.816 1.00 90.25 69 GLY A O 1
ATOM 519 N N . ALA A 1 70 ? 6.764 -8.351 -6.433 1.00 91.19 70 ALA A N 1
ATOM 520 C CA . ALA A 1 70 ? 6.945 -9.681 -5.849 1.00 91.19 70 ALA A CA 1
ATOM 521 C C . ALA A 1 70 ? 7.752 -9.624 -4.541 1.00 91.19 70 ALA A C 1
ATOM 523 O O . ALA A 1 70 ? 7.357 -10.234 -3.541 1.00 91.19 70 ALA A O 1
ATOM 524 N N . ALA A 1 71 ? 8.832 -8.836 -4.511 1.00 94.00 71 ALA A N 1
ATOM 525 C CA . ALA A 1 71 ? 9.614 -8.600 -3.298 1.00 94.00 71 ALA A CA 1
ATOM 526 C C . ALA A 1 71 ? 8.763 -7.952 -2.188 1.00 94.00 71 ALA A C 1
ATOM 528 O O . ALA A 1 71 ? 8.792 -8.386 -1.033 1.00 94.00 71 ALA A O 1
ATOM 529 N N . PHE A 1 72 ? 7.935 -6.963 -2.534 1.00 95.06 72 PHE A N 1
ATOM 530 C CA . PHE A 1 72 ? 7.086 -6.267 -1.568 1.00 95.06 72 PHE A CA 1
ATOM 531 C C . PHE A 1 72 ? 5.943 -7.130 -1.038 1.00 95.06 72 PHE A C 1
ATOM 533 O O . PHE A 1 72 ? 5.617 -7.017 0.140 1.00 95.06 72 PHE A O 1
ATOM 540 N N . LYS A 1 73 ? 5.405 -8.076 -1.820 1.00 94.00 73 LYS A N 1
ATOM 541 C CA . LYS A 1 73 ? 4.489 -9.097 -1.275 1.00 94.00 73 LYS A CA 1
ATOM 542 C C . LYS A 1 73 ? 5.143 -9.870 -0.123 1.00 94.00 73 LYS A C 1
ATOM 544 O O . LYS A 1 73 ? 4.513 -10.062 0.916 1.00 94.00 73 LYS A O 1
ATOM 549 N N . LYS A 1 74 ? 6.424 -10.240 -0.248 1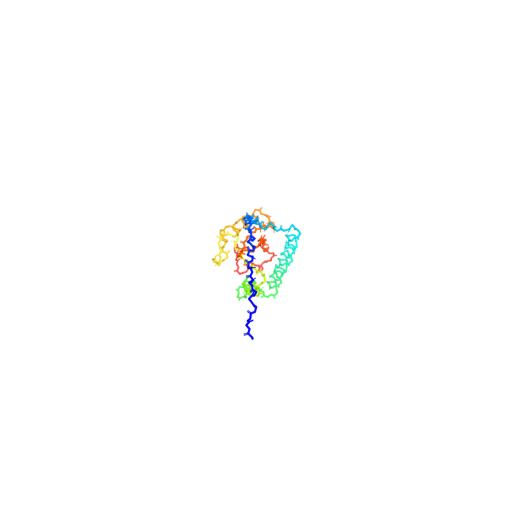.00 95.94 74 LYS A N 1
ATOM 550 C CA . LYS A 1 74 ? 7.182 -10.892 0.838 1.00 95.94 74 LYS A CA 1
ATOM 551 C C . LYS A 1 74 ? 7.456 -9.967 2.017 1.00 95.94 74 LYS A C 1
ATOM 553 O O . LYS A 1 74 ? 7.360 -10.409 3.164 1.00 95.94 74 LYS A O 1
ATOM 558 N N . LEU A 1 75 ? 7.727 -8.689 1.762 1.00 96.88 75 LEU A N 1
ATOM 559 C CA . LEU A 1 75 ? 7.830 -7.686 2.821 1.00 96.88 75 LEU A CA 1
ATOM 560 C C . LEU A 1 75 ? 6.513 -7.556 3.601 1.00 96.88 75 LEU A C 1
ATOM 562 O O . LEU A 1 75 ? 6.538 -7.597 4.829 1.00 96.88 75 LEU A O 1
ATOM 566 N N . PHE A 1 76 ? 5.371 -7.452 2.918 1.00 97.25 76 PHE A N 1
ATOM 567 C CA . PHE A 1 76 ? 4.055 -7.331 3.551 1.00 97.25 76 PHE A CA 1
ATOM 568 C C . PHE A 1 76 ? 3.711 -8.564 4.391 1.00 97.25 76 PHE A C 1
ATOM 570 O O . PHE A 1 76 ? 3.317 -8.416 5.547 1.00 97.25 76 PHE A O 1
ATOM 577 N N . GLU A 1 77 ? 3.970 -9.775 3.881 1.00 96.88 77 GLU A N 1
ATOM 578 C CA . GLU A 1 77 ? 3.839 -11.012 4.665 1.00 96.88 77 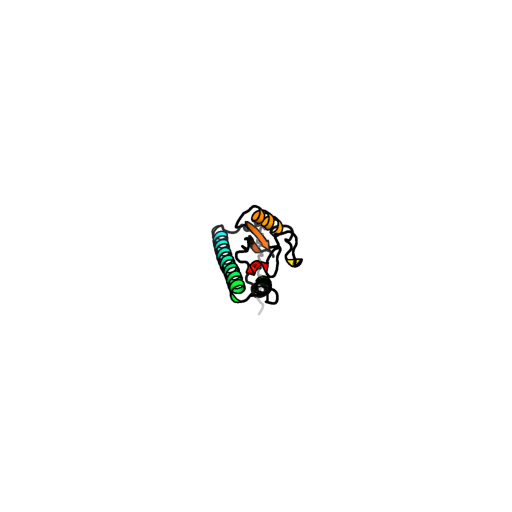GLU A CA 1
ATOM 579 C C . GLU A 1 77 ? 4.681 -10.960 5.956 1.00 96.88 77 GLU A C 1
ATOM 581 O O . GLU A 1 77 ? 4.228 -11.382 7.022 1.00 96.88 77 GLU A O 1
ATOM 586 N N . ALA A 1 78 ? 5.916 -10.452 5.885 1.00 98.06 78 ALA A N 1
ATOM 587 C CA . ALA A 1 78 ? 6.799 -10.341 7.044 1.00 98.06 78 ALA A CA 1
ATOM 588 C C . ALA A 1 78 ? 6.339 -9.266 8.045 1.00 98.06 78 ALA A C 1
ATOM 590 O O . ALA A 1 78 ? 6.465 -9.462 9.256 1.00 98.06 78 ALA A O 1
ATOM 591 N N . VAL A 1 79 ? 5.808 -8.141 7.559 1.00 97.94 79 VAL A N 1
ATOM 592 C CA . VAL A 1 79 ? 5.225 -7.070 8.385 1.00 97.94 79 VAL A CA 1
ATOM 593 C C . VAL A 1 79 ? 3.997 -7.583 9.138 1.00 97.94 79 VAL A C 1
ATOM 595 O O . VAL A 1 79 ? 3.894 -7.367 10.348 1.00 97.94 79 VAL A O 1
ATOM 598 N N . GLU A 1 80 ? 3.118 -8.326 8.462 1.00 96.81 80 GLU A N 1
ATOM 599 C CA . GLU A 1 80 ? 1.927 -8.920 9.072 1.00 96.81 80 GLU A CA 1
ATOM 600 C C . GLU A 1 80 ? 2.294 -9.993 10.107 1.00 96.81 80 GLU A C 1
ATOM 602 O O . GLU A 1 80 ? 1.796 -9.954 11.231 1.00 96.81 80 GLU A O 1
ATOM 607 N N . LYS A 1 81 ? 3.246 -10.889 9.800 1.00 97.81 81 LYS A N 1
ATOM 608 C CA . LYS A 1 81 ? 3.748 -11.906 10.752 1.00 97.81 81 LYS A CA 1
ATOM 609 C C . LYS A 1 81 ? 4.335 -11.307 12.033 1.00 97.81 81 LYS A C 1
ATOM 611 O O . LYS A 1 81 ? 4.312 -11.956 13.074 1.00 97.81 81 LYS A O 1
ATOM 616 N N . LYS A 1 82 ? 4.857 -10.079 11.970 1.00 97.88 82 LYS A N 1
ATOM 617 C CA . LYS A 1 82 ? 5.361 -9.333 13.136 1.00 97.88 82 LYS A CA 1
ATOM 618 C C . LYS A 1 82 ? 4.254 -8.644 13.946 1.00 97.88 82 LYS A C 1
ATOM 620 O O . LYS A 1 82 ? 4.558 -8.021 14.957 1.00 97.88 82 LYS A O 1
ATOM 625 N N . GLY A 1 83 ? 2.994 -8.753 13.525 1.00 95.75 83 GLY A N 1
ATOM 626 C CA . GLY A 1 83 ? 1.836 -8.221 14.242 1.00 95.75 83 GLY A CA 1
ATOM 627 C C . GLY A 1 83 ? 1.557 -6.737 14.002 1.00 95.75 83 GLY A C 1
ATOM 628 O O . GLY A 1 83 ? 0.845 -6.137 14.801 1.00 95.75 83 GLY A O 1
ATOM 629 N N . TRP A 1 84 ? 2.108 -6.132 12.941 1.00 96.00 84 TRP A N 1
ATOM 630 C CA . TRP A 1 84 ? 1.916 -4.704 12.660 1.00 96.00 84 TRP A CA 1
ATOM 631 C C . TRP A 1 84 ? 0.577 -4.406 11.978 1.00 96.00 84 TRP A C 1
ATOM 633 O O . TRP A 1 84 ? -0.398 -4.051 12.629 1.00 96.00 84 TRP A O 1
ATOM 643 N N . HIS A 1 85 ? 0.532 -4.501 10.654 1.00 96.12 85 HIS A N 1
ATOM 644 C CA . HIS A 1 85 ? -0.660 -4.266 9.849 1.00 96.12 85 HIS A CA 1
ATOM 645 C C . HIS A 1 85 ? -0.647 -5.225 8.657 1.00 96.12 85 HIS A C 1
ATOM 647 O O . HIS A 1 85 ? 0.392 -5.803 8.336 1.00 96.12 85 HIS A O 1
ATOM 653 N N . SER A 1 86 ? -1.809 -5.413 8.035 1.00 95.62 86 SER A N 1
ATOM 654 C CA . SER A 1 86 ? -1.945 -6.218 6.820 1.00 95.62 86 SER A CA 1
ATOM 655 C C . SER A 1 86 ? -1.990 -5.293 5.610 1.00 95.62 86 SER A C 1
ATOM 657 O O . SER A 1 86 ? -2.671 -4.267 5.641 1.00 95.62 86 SER A O 1
ATOM 659 N N . VAL A 1 87 ? -1.254 -5.657 4.563 1.00 96.19 87 VAL A N 1
ATOM 660 C CA . VAL A 1 87 ? -1.181 -4.942 3.282 1.00 96.19 87 VAL A CA 1
ATOM 661 C C . VAL A 1 87 ? -1.134 -5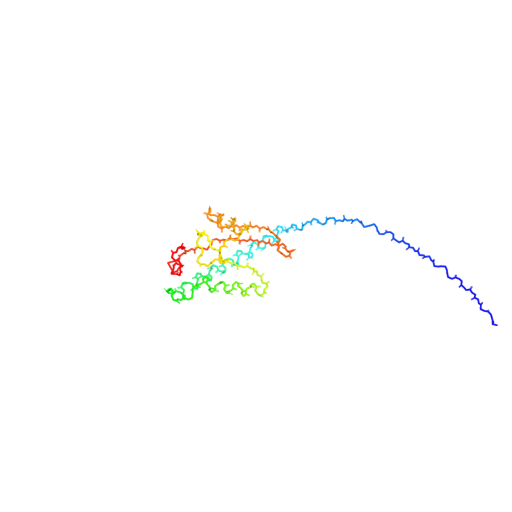.977 2.171 1.00 96.19 87 VAL A C 1
ATOM 663 O O . VAL A 1 87 ? -0.510 -7.028 2.315 1.00 96.19 87 VAL A O 1
ATOM 666 N N . ARG A 1 88 ? -1.779 -5.682 1.046 1.00 95.50 88 ARG A N 1
ATOM 667 C CA . ARG A 1 88 ? -1.682 -6.489 -0.171 1.00 95.50 88 ARG A CA 1
ATOM 668 C C . ARG A 1 88 ? -1.795 -5.609 -1.404 1.00 95.50 88 ARG A C 1
ATOM 670 O O . ARG A 1 88 ? -2.419 -4.554 -1.361 1.00 95.50 88 ARG A O 1
ATOM 677 N N . LEU A 1 89 ? -1.203 -6.085 -2.493 1.00 93.81 89 LEU A N 1
ATOM 678 C CA . LEU A 1 89 ? -1.389 -5.526 -3.826 1.00 93.81 89 LEU A CA 1
ATOM 679 C C . LEU A 1 89 ? -2.685 -6.084 -4.419 1.00 93.81 89 LEU A C 1
ATOM 681 O O . LEU A 1 89 ? -2.971 -7.275 -4.266 1.00 93.81 89 LEU A O 1
ATOM 685 N N . LEU A 1 90 ? -3.454 -5.220 -5.076 1.00 94.44 90 LEU A N 1
ATOM 686 C CA . LEU A 1 90 ? -4.670 -5.586 -5.794 1.00 94.44 90 LEU A CA 1
ATOM 687 C C . LEU A 1 90 ? -4.463 -5.345 -7.282 1.00 94.44 90 LEU A C 1
ATOM 689 O O . LEU A 1 90 ? -3.859 -4.342 -7.659 1.00 94.44 90 LEU A O 1
ATOM 693 N N . ASP A 1 91 ? -5.002 -6.236 -8.105 1.00 91.56 91 ASP A N 1
ATOM 694 C CA . ASP A 1 91 ? -5.219 -5.919 -9.509 1.00 91.56 91 ASP A CA 1
ATOM 695 C C . ASP A 1 91 ? -6.463 -5.030 -9.650 1.00 91.56 91 ASP A C 1
ATOM 697 O O . ASP A 1 91 ? -7.512 -5.313 -9.063 1.00 91.56 91 ASP A O 1
ATOM 701 N N . ALA A 1 92 ? -6.333 -3.956 -10.424 1.00 91.06 92 ALA A N 1
ATOM 702 C CA . ALA A 1 92 ? -7.432 -3.058 -10.771 1.00 91.06 92 ALA A CA 1
ATOM 703 C C . ALA A 1 92 ? -7.815 -3.141 -12.259 1.00 91.06 92 ALA A C 1
ATOM 705 O O . ALA A 1 92 ? -8.768 -2.483 -12.669 1.00 91.06 92 ALA A O 1
ATOM 706 N N . THR A 1 93 ? -7.096 -3.933 -13.063 1.00 85.00 93 THR A N 1
ATOM 707 C CA . THR A 1 93 ? -7.318 -4.049 -14.514 1.00 85.00 93 THR A CA 1
ATOM 708 C C . THR A 1 93 ? -8.468 -4.998 -14.856 1.00 85.00 93 THR A C 1
ATOM 710 O O . THR A 1 93 ? -9.124 -4.839 -15.884 1.00 85.00 93 THR A O 1
ATOM 713 N N . GLY A 1 94 ? -8.759 -5.952 -13.966 1.00 86.75 94 GLY A N 1
ATOM 714 C CA . GLY A 1 94 ? -9.749 -7.005 -14.171 1.00 86.75 94 GLY A CA 1
ATOM 715 C C . GLY A 1 94 ? -9.154 -8.316 -14.689 1.00 86.75 94 GLY A C 1
ATOM 716 O O . GLY A 1 94 ? -9.893 -9.298 -14.756 1.00 86.75 94 GLY A O 1
ATOM 717 N N . ASP A 1 95 ? -7.853 -8.354 -14.995 1.00 86.25 95 ASP A N 1
ATOM 718 C CA . ASP A 1 95 ? -7.134 -9.547 -15.453 1.00 86.25 95 ASP A CA 1
ATOM 719 C C . ASP A 1 95 ? -5.857 -9.787 -14.618 1.00 86.25 95 ASP A C 1
ATOM 721 O O . ASP A 1 95 ? -4.736 -9.474 -15.028 1.00 86.25 95 ASP A O 1
ATOM 725 N N . PRO A 1 96 ? -5.998 -10.299 -13.381 1.00 88.00 96 PRO A N 1
ATOM 726 C CA . PRO A 1 96 ? -4.863 -10.488 -12.493 1.00 88.00 96 PRO A CA 1
ATOM 727 C C . PRO A 1 96 ? -3.966 -11.639 -12.964 1.00 88.00 96 PRO A C 1
ATOM 729 O O . PRO A 1 96 ? -4.356 -12.803 -12.888 1.00 88.00 96 PRO A O 1
ATOM 732 N N . TYR A 1 97 ? -2.705 -11.334 -13.282 1.00 84.38 97 TYR A N 1
ATOM 733 C CA . TYR A 1 97 ? -1.648 -12.341 -13.499 1.00 84.38 97 TYR A CA 1
ATOM 734 C C . TYR A 1 97 ? -1.550 -13.361 -12.358 1.00 84.38 97 TYR A C 1
ATOM 736 O O . TYR A 1 97 ? -1.323 -14.549 -12.568 1.00 84.38 97 TYR A O 1
ATOM 744 N N . GLU A 1 98 ? -1.708 -12.880 -11.126 1.00 86.56 98 GLU A N 1
ATOM 745 C CA . GLU A 1 98 ? -1.731 -13.701 -9.927 1.00 86.56 98 GLU A CA 1
ATOM 746 C C . GLU A 1 98 ? -3.153 -13.668 -9.347 1.00 86.56 98 GLU A C 1
ATOM 748 O O . GLU A 1 98 ? -3.546 -12.636 -8.792 1.00 86.56 98 GLU A O 1
ATOM 753 N N . PRO A 1 99 ? -3.927 -14.770 -9.425 1.00 91.19 99 PRO A N 1
ATOM 754 C CA . PRO A 1 99 ? -5.325 -14.800 -8.993 1.00 91.19 99 PRO A CA 1
ATOM 755 C C . PRO A 1 99 ? -5.532 -14.326 -7.553 1.00 91.19 99 PRO A C 1
ATOM 757 O O . PRO A 1 99 ? -6.567 -13.749 -7.222 1.00 91.19 99 PRO A O 1
ATOM 760 N N . SER A 1 100 ? -4.538 -14.521 -6.679 1.00 90.75 100 SER A N 1
ATOM 761 C CA . SER A 1 100 ? -4.610 -14.044 -5.297 1.00 90.75 100 SER A CA 1
ATOM 762 C C . SER A 1 100 ? -4.609 -12.518 -5.154 1.00 90.75 100 SER A C 1
ATOM 764 O O . SER A 1 100 ? -4.972 -12.044 -4.074 1.00 90.75 100 SER A O 1
ATOM 766 N N . ASN A 1 101 ? -4.269 -11.754 -6.199 1.00 92.50 101 ASN A N 1
ATOM 767 C CA . ASN A 1 101 ? -4.365 -10.291 -6.254 1.00 92.50 101 ASN A CA 1
ATOM 768 C C . ASN A 1 101 ? -5.759 -9.794 -6.685 1.00 92.50 101 ASN A C 1
ATOM 770 O O . ASN A 1 101 ? -6.022 -8.596 -6.587 1.00 92.50 101 ASN A O 1
ATOM 774 N N . ALA A 1 102 ? -6.664 -10.679 -7.120 1.00 95.44 102 ALA A N 1
ATOM 775 C CA . ALA A 1 102 ? -8.025 -10.288 -7.477 1.00 95.44 102 ALA A CA 1
ATOM 776 C C . ALA A 1 102 ? -8.737 -9.594 -6.290 1.00 95.44 102 ALA A C 1
ATOM 778 O O . ALA A 1 102 ? -8.619 -10.072 -5.150 1.00 95.44 102 ALA A O 1
ATOM 779 N N . PRO A 1 103 ? -9.501 -8.508 -6.522 1.00 96.88 103 PRO A N 1
ATOM 780 C CA . PRO A 1 103 ? -10.232 -7.820 -5.462 1.00 96.88 103 PRO A CA 1
ATOM 781 C C . PRO A 1 103 ? -11.314 -8.709 -4.845 1.00 96.88 103 PRO A C 1
ATOM 783 O O . PRO A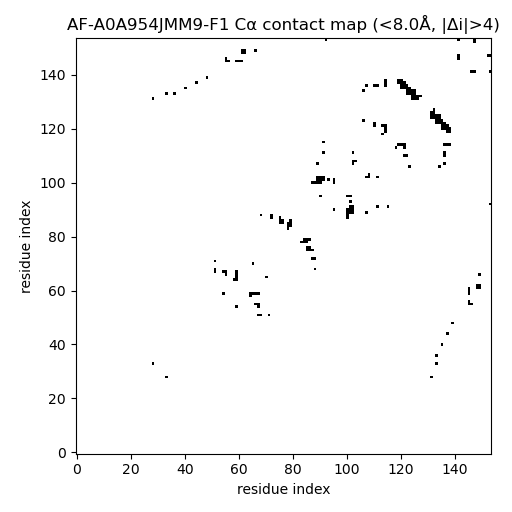 1 103 ? -12.223 -9.200 -5.524 1.00 96.88 103 PRO A O 1
ATOM 786 N N . LYS A 1 104 ? -11.263 -8.880 -3.525 1.00 96.25 104 LYS A N 1
ATOM 787 C CA . LYS A 1 104 ? -12.283 -9.603 -2.762 1.00 96.25 104 LYS A CA 1
ATOM 788 C C . LYS A 1 104 ? -13.585 -8.806 -2.681 1.00 96.25 104 LYS A C 1
ATOM 790 O O . LYS A 1 104 ? -13.601 -7.573 -2.661 1.00 96.25 104 LYS A O 1
ATOM 795 N N . LYS A 1 105 ? -14.705 -9.526 -2.558 1.00 96.12 105 LYS A N 1
ATOM 796 C CA . LYS A 1 105 ? -16.015 -8.912 -2.292 1.00 96.12 105 LYS A CA 1
ATOM 797 C C . LYS A 1 105 ? -15.965 -8.053 -1.026 1.00 96.12 105 LYS A C 1
ATOM 799 O O . LYS A 1 105 ? -15.354 -8.441 -0.033 1.00 96.12 105 LYS A O 1
ATOM 804 N N . GLY A 1 106 ? -16.665 -6.922 -1.049 1.00 96.50 106 GLY A N 1
ATOM 805 C CA . GLY A 1 106 ? -16.708 -5.980 0.067 1.00 96.50 106 GLY A CA 1
ATOM 806 C C . GLY A 1 106 ? -15.830 -4.759 -0.192 1.00 96.50 106 GLY A C 1
ATOM 807 O O . GLY A 1 106 ? -15.994 -4.104 -1.220 1.00 96.50 106 GLY A O 1
ATOM 808 N N . PHE A 1 107 ? -14.938 -4.451 0.753 1.00 97.12 107 PHE A N 1
ATOM 809 C CA . PHE A 1 107 ? -14.086 -3.259 0.714 1.00 97.12 107 PHE A CA 1
ATOM 810 C C . PHE A 1 107 ? -13.243 -3.179 -0.568 1.00 97.12 107 PHE A C 1
ATOM 812 O O . PHE A 1 107 ? -13.299 -2.167 -1.254 1.00 97.12 107 PHE A O 1
ATOM 819 N N . GLU A 1 108 ? -12.519 -4.247 -0.931 1.00 97.62 108 GLU A N 1
ATOM 820 C CA . GLU A 1 108 ? -11.546 -4.214 -2.039 1.00 97.62 108 GLU A CA 1
ATOM 821 C C . GLU A 1 108 ? -12.206 -3.896 -3.393 1.00 97.62 108 GLU A C 1
ATOM 823 O O . GLU A 1 108 ? -11.714 -3.051 -4.131 1.00 97.62 108 GLU A O 1
ATOM 828 N N . GLN A 1 109 ? -13.357 -4.499 -3.708 1.00 97.44 109 GLN A N 1
ATOM 829 C CA . GLN A 1 109 ? -14.095 -4.181 -4.941 1.00 97.44 109 GLN A CA 1
ATOM 830 C C . GLN A 1 109 ? -14.618 -2.737 -4.979 1.00 97.44 109 GLN A C 1
ATOM 832 O O . GLN A 1 109 ? -14.564 -2.094 -6.028 1.00 97.44 109 GLN A O 1
ATOM 837 N N . ARG A 1 110 ? -15.118 -2.209 -3.851 1.00 98.06 110 ARG A N 1
ATOM 838 C CA . ARG A 1 110 ? -15.560 -0.805 -3.771 1.00 98.06 110 ARG A CA 1
ATOM 839 C C . ARG A 1 110 ? -14.386 0.153 -3.921 1.00 98.06 110 ARG A C 1
ATOM 841 O O . ARG A 1 110 ? -14.487 1.110 -4.680 1.00 98.06 110 ARG A O 1
ATOM 848 N N . ALA A 1 111 ? -13.281 -0.151 -3.247 1.00 97.88 111 ALA A N 1
ATOM 849 C CA . ALA A 1 111 ? -12.036 0.585 -3.347 1.00 97.88 111 ALA A CA 1
ATOM 850 C C . ALA A 1 111 ? -11.538 0.639 -4.793 1.00 97.88 111 ALA A C 1
ATOM 852 O O . ALA A 1 111 ? -11.354 1.725 -5.323 1.00 97.88 111 ALA A O 1
ATOM 853 N N . VAL A 1 112 ? -11.405 -0.506 -5.470 1.00 97.06 112 VAL A N 1
ATOM 854 C CA . VAL A 1 112 ? -10.966 -0.553 -6.875 1.00 97.06 112 VAL A CA 1
ATOM 855 C C . VAL A 1 112 ? -11.867 0.292 -7.766 1.00 97.06 112 VAL A C 1
ATOM 857 O O . VAL A 1 112 ? -11.360 1.102 -8.534 1.00 97.06 112 VAL A O 1
ATOM 860 N N . LYS A 1 113 ? -13.193 0.191 -7.612 1.00 97.00 113 LYS A N 1
ATOM 861 C CA . LYS A 1 113 ? -14.116 1.049 -8.361 1.00 97.00 113 LYS A CA 1
ATOM 862 C C . LYS A 1 113 ? -13.823 2.539 -8.138 1.00 97.00 113 LYS A C 1
ATOM 864 O O . LYS A 1 113 ? -13.768 3.298 -9.095 1.00 97.00 113 LYS A O 1
ATOM 869 N N . LYS A 1 114 ? -13.642 2.947 -6.885 1.00 98.06 114 LYS A N 1
ATOM 870 C CA . LYS A 1 114 ? -13.396 4.340 -6.499 1.00 98.06 114 LYS A CA 1
ATOM 871 C C . LYS A 1 114 ? -12.082 4.880 -7.056 1.00 98.06 114 LYS A C 1
ATOM 873 O O . LYS A 1 114 ? -12.044 5.992 -7.574 1.00 98.06 114 LYS A O 1
ATOM 878 N N . LEU A 1 115 ? -11.034 4.064 -7.012 1.00 96.44 115 LEU A N 1
ATOM 879 C CA . LEU A 1 115 ? -9.731 4.413 -7.56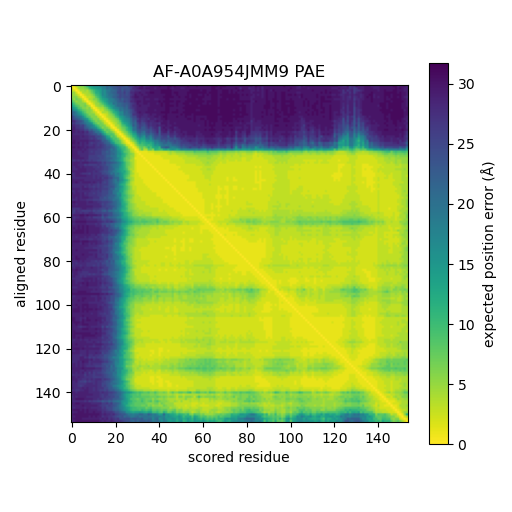9 1.00 96.44 115 LEU A CA 1
ATOM 880 C C . LEU A 1 115 ? -9.770 4.502 -9.104 1.00 96.44 115 LEU A C 1
ATOM 882 O O . LEU A 1 115 ? -9.200 5.429 -9.672 1.00 96.44 115 LEU A O 1
ATOM 886 N N . LEU A 1 116 ? -10.492 3.598 -9.778 1.00 93.81 116 LEU A N 1
ATOM 887 C CA . LEU A 1 116 ? -10.715 3.665 -11.231 1.00 93.81 116 LEU A CA 1
ATOM 888 C C . LEU A 1 116 ? -11.561 4.880 -11.646 1.00 93.81 116 LEU A C 1
ATOM 890 O O . LEU A 1 116 ? -11.366 5.413 -12.735 1.00 93.81 116 LEU A O 1
ATOM 894 N N . ASP A 1 117 ? -12.452 5.356 -10.770 1.00 96.06 117 ASP A N 1
ATOM 895 C CA . ASP A 1 117 ? -13.202 6.606 -10.956 1.00 96.06 117 ASP A CA 1
ATOM 896 C C . ASP A 1 117 ? -12.322 7.866 -10.721 1.00 96.06 117 ASP A C 1
ATOM 898 O O . ASP A 1 117 ? -12.810 8.993 -10.827 1.00 96.06 117 ASP A O 1
ATOM 902 N N . GLY A 1 118 ? -11.026 7.699 -10.424 1.00 94.88 118 GLY A N 1
ATOM 903 C CA . GLY A 1 118 ? -10.037 8.775 -10.303 1.00 94.88 118 GLY A CA 1
ATOM 904 C C . GLY A 1 118 ? -9.769 9.260 -8.876 1.00 94.88 118 GLY A C 1
ATOM 905 O O . GLY A 1 118 ? -9.027 10.226 -8.691 1.00 94.88 118 GLY A O 1
ATOM 906 N N . GLU A 1 119 ? -10.344 8.622 -7.853 1.00 96.94 119 GLU A N 1
ATOM 907 C CA . GLU A 1 119 ? -10.035 8.967 -6.464 1.00 96.94 119 GLU A CA 1
ATOM 908 C C . GLU A 1 119 ? -8.599 8.533 -6.112 1.00 96.94 119 GLU A C 1
ATOM 910 O O . GLU A 1 119 ? -8.182 7.410 -6.377 1.00 96.94 119 GLU A O 1
ATOM 915 N N . ALA A 1 120 ? -7.822 9.415 -5.477 1.00 95.94 120 ALA A N 1
ATOM 916 C CA . ALA A 1 120 ? -6.455 9.096 -5.043 1.00 95.94 120 ALA A CA 1
ATOM 917 C C . ALA A 1 120 ? -6.406 8.325 -3.709 1.00 95.94 120 ALA A C 1
ATOM 919 O O . ALA A 1 120 ? -5.351 7.835 -3.302 1.00 95.94 120 ALA A O 1
ATOM 920 N N . TRP A 1 121 ? -7.535 8.261 -3.003 1.00 97.44 121 TRP A N 1
ATOM 921 C CA . TRP A 1 121 ? -7.642 7.720 -1.655 1.00 97.44 121 TRP A CA 1
ATOM 922 C C . TRP A 1 121 ? -9.069 7.251 -1.391 1.00 97.44 121 TRP A C 1
ATOM 924 O O . TRP A 1 121 ? -10.005 8.033 -1.539 1.00 97.44 121 TRP A O 1
ATOM 934 N N . TYR A 1 122 ? -9.221 6.011 -0.936 1.00 98.31 122 TYR A N 1
ATOM 935 C CA . TYR A 1 122 ? -10.488 5.476 -0.452 1.00 98.31 122 TYR A CA 1
ATOM 936 C C . TYR A 1 122 ? -10.298 4.828 0.915 1.00 98.31 122 TYR A C 1
ATOM 938 O O . TYR A 1 122 ? -9.364 4.048 1.103 1.00 98.31 122 TYR A O 1
ATOM 946 N N . GLU A 1 123 ? -11.186 5.116 1.865 1.00 97.75 123 GLU A N 1
ATOM 947 C CA . GLU A 1 123 ? -11.123 4.551 3.211 1.00 97.75 123 GLU A CA 1
ATOM 948 C C . GLU A 1 123 ? -12.499 4.160 3.751 1.00 97.75 123 GLU A C 1
ATOM 950 O O . GLU A 1 123 ? -13.512 4.786 3.447 1.00 97.75 123 GLU A O 1
ATOM 955 N N . GLU A 1 124 ? -12.521 3.128 4.591 1.00 97.12 124 GLU A N 1
ATOM 956 C CA . GLU A 1 124 ? -13.688 2.707 5.364 1.00 97.12 124 GLU A CA 1
ATOM 957 C C . GLU A 1 124 ? -13.246 2.268 6.765 1.00 97.12 124 GLU A C 1
ATOM 959 O O . GLU A 1 124 ? -12.146 1.740 6.954 1.00 97.12 124 GLU A O 1
ATOM 964 N N . THR A 1 125 ? -14.117 2.432 7.757 1.00 95.56 125 THR A N 1
ATOM 965 C CA . THR A 1 125 ? -13.951 1.805 9.072 1.00 95.56 125 THR A CA 1
ATOM 966 C C . THR A 1 125 ? -14.715 0.483 9.130 1.00 95.56 125 THR A C 1
ATOM 968 O O . THR A 1 125 ? -15.677 0.259 8.395 1.00 95.56 125 THR A O 1
ATOM 971 N N . GLY A 1 126 ? -14.278 -0.428 9.992 1.00 92.06 126 GLY A N 1
ATOM 972 C CA . GLY A 1 126 ? -14.934 -1.717 10.173 1.00 92.06 126 GLY A CA 1
ATOM 973 C C . GLY A 1 126 ? -14.443 -2.453 11.409 1.00 92.06 126 GLY A C 1
ATOM 974 O O . GLY A 1 126 ? -13.708 -1.902 12.226 1.00 92.06 126 GLY A O 1
ATOM 975 N N . MET A 1 127 ? -14.836 -3.719 11.523 1.00 90.44 127 MET A N 1
ATOM 976 C CA . MET A 1 127 ? -14.420 -4.611 12.603 1.00 90.44 127 MET A CA 1
ATOM 977 C C . MET A 1 127 ? -13.695 -5.824 12.022 1.00 90.44 127 MET A C 1
ATOM 979 O O . MET A 1 127 ? -14.188 -6.461 11.091 1.00 90.44 127 MET A O 1
ATOM 983 N N . LYS A 1 128 ? -12.539 -6.168 12.589 1.00 86.25 128 LYS A N 1
ATOM 984 C CA . LYS A 1 128 ? -11.794 -7.392 12.276 1.00 86.25 128 LYS A CA 1
ATOM 985 C C . LYS A 1 128 ? -11.401 -8.065 13.584 1.00 86.25 128 LYS A C 1
ATOM 987 O O . LYS A 1 128 ? -10.781 -7.433 14.433 1.00 86.25 128 LYS A O 1
ATOM 992 N N . ASP A 1 129 ? -11.810 -9.318 13.767 1.00 88.38 129 ASP A N 1
ATOM 993 C CA . ASP A 1 129 ? -11.539 -10.098 14.985 1.00 88.38 129 ASP A CA 1
ATOM 994 C C . ASP A 1 129 ? -11.957 -9.366 16.278 1.00 88.38 129 ASP A C 1
ATOM 996 O O . ASP A 1 129 ? -11.235 -9.342 17.275 1.00 88.38 129 ASP A O 1
ATOM 1000 N N . GLY A 1 130 ? -13.115 -8.697 16.235 1.00 89.50 130 GLY A N 1
ATOM 1001 C CA . GLY A 1 130 ? -13.651 -7.909 17.352 1.00 89.50 130 GLY A CA 1
ATOM 1002 C C . GLY A 1 130 ? -12.921 -6.588 17.625 1.00 89.50 130 GLY A C 1
ATOM 1003 O O . GLY A 1 130 ? -13.232 -5.924 18.611 1.00 89.50 130 GLY A O 1
ATOM 1004 N N . LYS A 1 131 ? -11.966 -6.187 16.776 1.00 88.94 131 LYS A N 1
ATOM 1005 C CA . LYS A 1 131 ? -11.222 -4.928 16.903 1.00 88.94 131 LYS A CA 1
ATOM 1006 C C . LYS A 1 131 ? -11.652 -3.925 15.831 1.00 88.94 131 LYS A C 1
ATOM 1008 O O . LYS A 1 131 ? -11.788 -4.327 14.672 1.00 88.94 131 LYS A O 1
ATOM 1013 N N . PRO A 1 132 ? -11.803 -2.634 16.176 1.00 92.06 132 PRO A N 1
ATOM 1014 C CA . PRO A 1 132 ? -12.026 -1.597 15.182 1.00 92.06 132 PRO A CA 1
ATOM 1015 C C . PRO A 1 132 ? -10.795 -1.468 14.282 1.00 92.06 132 PRO A C 1
ATOM 1017 O O . PRO A 1 132 ? -9.658 -1.453 14.756 1.00 92.06 132 PRO A O 1
ATOM 1020 N N . VAL A 1 133 ? -11.028 -1.376 12.977 1.00 94.19 133 VAL A N 1
ATOM 1021 C CA . VAL A 1 133 ? -9.995 -1.216 11.951 1.00 94.19 133 VAL A CA 1
ATOM 1022 C C . VAL A 1 133 ? -10.373 -0.107 10.977 1.00 94.19 133 VAL A C 1
ATOM 1024 O O . VAL A 1 133 ? -11.550 0.142 10.725 1.00 94.19 133 VAL A O 1
ATOM 1027 N N . MET A 1 134 ? -9.357 0.533 10.405 1.00 96.00 134 MET A N 1
ATOM 1028 C CA . MET A 1 134 ? -9.485 1.397 9.235 1.00 96.00 134 MET A CA 1
ATOM 1029 C C . MET A 1 134 ? -8.849 0.670 8.051 1.00 96.00 134 MET A C 1
ATOM 1031 O O . MET A 1 134 ? -7.701 0.234 8.133 1.00 96.00 134 MET A O 1
ATOM 1035 N N . MET A 1 135 ? -9.609 0.514 6.975 1.00 97.12 135 MET A N 1
ATOM 1036 C CA . MET A 1 135 ? -9.153 -0.037 5.706 1.00 97.12 135 MET A CA 1
ATOM 1037 C C . MET A 1 135 ? -8.965 1.119 4.736 1.00 97.12 135 MET A C 1
ATOM 1039 O O . MET A 1 135 ? -9.819 1.997 4.651 1.00 97.12 135 MET A O 1
ATOM 1043 N N . VAL A 1 136 ? -7.847 1.117 4.020 1.00 98.31 136 VAL A N 1
ATOM 1044 C CA . VAL A 1 136 ? -7.477 2.176 3.082 1.00 98.31 136 VAL A CA 1
ATOM 1045 C C . VAL A 1 136 ? -6.976 1.541 1.795 1.00 98.31 136 VAL A C 1
ATOM 1047 O O . VAL A 1 136 ? -6.308 0.507 1.831 1.00 98.31 136 VAL A O 1
ATOM 1050 N N . ALA A 1 137 ? -7.295 2.167 0.670 1.00 98.12 137 ALA A N 1
ATOM 1051 C CA . ALA A 1 137 ? -6.762 1.832 -0.635 1.00 98.12 137 ALA A CA 1
ATOM 1052 C C . ALA A 1 137 ? -6.313 3.101 -1.364 1.00 98.12 137 ALA A C 1
ATOM 1054 O O . ALA A 1 137 ? -6.975 4.140 -1.312 1.00 98.12 137 ALA A O 1
ATOM 1055 N N . THR A 1 138 ? -5.188 2.992 -2.059 1.00 97.69 138 THR A N 1
ATOM 1056 C CA . THR A 1 138 ? -4.577 4.061 -2.848 1.00 97.69 138 THR A CA 1
ATOM 1057 C C . THR A 1 138 ? -4.066 3.465 -4.166 1.00 97.69 138 THR A C 1
ATOM 1059 O O . THR A 1 138 ? -3.753 2.270 -4.216 1.00 97.69 138 THR A O 1
ATOM 1062 N N . PRO A 1 139 ? -3.972 4.253 -5.249 1.00 94.19 139 PRO A N 1
ATOM 1063 C CA . PRO A 1 139 ? -3.419 3.763 -6.502 1.00 94.19 139 PRO A CA 1
ATOM 1064 C C . PRO A 1 139 ? -1.890 3.684 -6.410 1.00 94.19 139 PRO A C 1
ATOM 1066 O O . PRO A 1 139 ? -1.246 4.535 -5.785 1.00 94.19 139 PRO A O 1
ATOM 1069 N N . ILE A 1 140 ? -1.301 2.681 -7.062 1.00 89.12 140 ILE A N 1
ATOM 1070 C CA . ILE A 1 140 ? 0.144 2.621 -7.305 1.00 89.12 140 ILE A CA 1
ATOM 1071 C C . ILE A 1 140 ? 0.386 3.239 -8.681 1.00 89.12 140 ILE A C 1
ATOM 1073 O O . ILE A 1 140 ? -0.080 2.683 -9.674 1.00 89.12 140 ILE A O 1
ATOM 1077 N N . PRO A 1 141 ? 1.064 4.392 -8.767 1.00 76.19 141 PRO A N 1
ATOM 1078 C CA . PRO A 1 141 ? 1.268 5.038 -10.049 1.00 76.19 141 PRO A CA 1
ATOM 1079 C C . PRO A 1 141 ? 2.394 4.329 -10.822 1.00 76.19 141 PRO A C 1
ATOM 1081 O O . PRO A 1 141 ? 3.504 4.157 -10.316 1.00 76.19 141 PRO A O 1
ATOM 1084 N N . VAL A 1 142 ? 2.112 3.938 -12.065 1.00 84.25 142 VAL A N 1
ATOM 1085 C CA . VAL A 1 142 ? 3.095 3.417 -13.029 1.00 84.25 142 VAL A CA 1
ATOM 1086 C C . VAL A 1 142 ? 3.821 4.618 -13.643 1.00 84.25 142 VAL A C 1
ATOM 1088 O O . VAL A 1 142 ? 3.353 5.228 -14.599 1.00 84.25 142 VAL A O 1
ATOM 1091 N N . ILE A 1 143 ? 4.929 5.034 -13.022 1.00 84.62 143 ILE A N 1
ATOM 1092 C CA . ILE A 1 143 ? 5.601 6.318 -13.323 1.00 84.62 143 ILE A CA 1
ATOM 1093 C C . ILE A 1 143 ? 6.876 6.198 -14.166 1.00 84.62 143 ILE A C 1
ATOM 1095 O O . ILE A 1 143 ? 7.480 7.210 -14.514 1.00 84.62 143 ILE A O 1
ATOM 1099 N N . MET A 1 144 ? 7.315 4.981 -14.486 1.00 86.81 144 MET A N 1
ATOM 1100 C CA . MET A 1 144 ? 8.508 4.736 -15.300 1.00 86.81 144 MET A CA 1
ATOM 1101 C C . MET A 1 144 ? 8.314 3.511 -16.189 1.00 86.81 144 MET A C 1
ATOM 1103 O O . MET A 1 144 ? 7.584 2.594 -15.829 1.00 86.81 144 MET A O 1
ATOM 1107 N N . LYS A 1 145 ? 9.026 3.460 -17.323 1.00 86.25 145 LYS A N 1
ATOM 1108 C CA . LYS A 1 145 ? 8.970 2.318 -18.257 1.00 86.25 145 LYS A CA 1
ATOM 1109 C C . LYS A 1 145 ? 9.305 0.987 -17.582 1.00 86.25 145 LYS A C 1
ATOM 1111 O O . LYS A 1 145 ? 8.712 -0.030 -17.907 1.00 86.25 145 LYS A O 1
ATOM 1116 N N . LYS A 1 146 ? 10.224 1.010 -16.612 1.00 87.75 146 LYS A N 1
ATOM 1117 C CA . LYS A 1 146 ? 10.622 -0.180 -15.854 1.00 87.75 146 LYS A CA 1
ATOM 1118 C C . LYS A 1 146 ? 9.459 -0.823 -15.089 1.00 87.75 146 LYS A C 1
ATOM 1120 O O . LYS A 1 146 ? 9.455 -2.031 -14.902 1.00 87.75 146 LYS A O 1
ATOM 1125 N N . CYS A 1 147 ? 8.441 -0.049 -14.703 1.00 83.88 147 CYS A N 1
ATOM 1126 C CA . CYS A 1 147 ? 7.272 -0.585 -14.010 1.00 83.88 147 CYS A CA 1
ATOM 1127 C C . CYS A 1 147 ? 6.493 -1.595 -14.856 1.00 83.88 147 CYS A C 1
ATOM 1129 O O . CYS A 1 147 ? 5.854 -2.454 -14.275 1.00 83.88 147 CYS A O 1
ATOM 1131 N N . THR A 1 148 ? 6.539 -1.518 -16.188 1.00 85.06 148 THR A N 1
ATOM 1132 C CA . THR A 1 148 ? 5.764 -2.404 -17.071 1.00 85.06 148 THR A CA 1
ATOM 1133 C C . THR A 1 148 ? 6.589 -3.554 -17.645 1.00 85.06 148 THR A C 1
ATOM 1135 O O . THR A 1 148 ? 6.042 -4.352 -18.394 1.00 85.06 148 THR A O 1
ATOM 1138 N N . LEU A 1 149 ? 7.884 -3.664 -17.307 1.00 84.19 149 LEU A N 1
ATOM 1139 C CA . LEU A 1 149 ? 8.764 -4.727 -17.823 1.00 84.19 149 LEU A CA 1
ATOM 1140 C C . LEU A 1 149 ? 8.251 -6.115 -17.443 1.00 84.19 149 LEU A C 1
ATOM 1142 O O . LEU A 1 149 ? 8.181 -7.009 -18.274 1.00 84.19 149 LEU A O 1
ATOM 1146 N N . CYS A 1 150 ? 7.839 -6.276 -16.189 1.00 77.69 150 CYS A N 1
ATOM 1147 C CA . CYS A 1 150 ? 7.380 -7.562 -15.677 1.00 77.69 150 CYS A CA 1
ATOM 1148 C C . CYS A 1 150 ? 5.888 -7.812 -15.951 1.00 77.69 150 CYS A C 1
ATOM 1150 O O . CYS A 1 150 ? 5.387 -8.903 -15.683 1.00 77.69 150 CYS A O 1
ATOM 1152 N N . HIS A 1 151 ? 5.152 -6.788 -16.394 1.00 74.19 151 HIS A N 1
ATOM 1153 C CA . HIS A 1 151 ? 3.708 -6.852 -16.573 1.00 74.19 151 HIS A CA 1
ATOM 1154 C C . HIS A 1 151 ? 3.215 -5.782 -17.569 1.00 74.19 151 HIS A C 1
ATOM 1156 O O . HIS A 1 151 ? 2.835 -4.670 -17.202 1.00 74.19 151 HIS A O 1
ATOM 1162 N N . GLU A 1 152 ? 3.213 -6.128 -18.857 1.00 65.00 152 GLU A N 1
ATOM 1163 C CA . GLU A 1 152 ? 2.945 -5.191 -19.964 1.00 65.00 152 GLU A CA 1
ATOM 1164 C C . GLU A 1 152 ? 1.535 -4.570 -19.958 1.00 65.00 152 GLU A C 1
ATOM 1166 O O . GLU A 1 152 ? 1.292 -3.582 -20.648 1.00 65.00 152 GLU A O 1
ATOM 1171 N N . HIS A 1 153 ? 0.595 -5.147 -19.204 1.00 64.00 153 HIS A N 1
ATOM 1172 C CA . HIS A 1 153 ? -0.809 -4.724 -19.166 1.00 64.00 153 HIS A CA 1
ATOM 1173 C C . HIS A 1 153 ? -1.163 -3.729 -18.043 1.00 64.00 153 HIS A C 1
ATOM 1175 O O . HIS A 1 153 ? -2.343 -3.409 -17.892 1.00 64.00 153 HIS A O 1
ATOM 1181 N N . TYR A 1 154 ? -0.180 -3.235 -17.277 1.00 62.97 154 TYR A N 1
ATOM 1182 C CA . TYR A 1 154 ? -0.383 -2.193 -16.252 1.00 62.97 154 TYR A CA 1
ATOM 1183 C C . TYR A 1 154 ? 0.100 -0.811 -16.689 1.00 62.97 154 TYR A C 1
ATOM 1185 O O . TYR A 1 154 ? 1.068 -0.733 -17.475 1.00 62.97 154 TYR A O 1
#

Radius of gyration: 28.42 Å; Cα contacts (8 Å, |Δi|>4): 114; chains: 1; bounding box: 49×39×107 Å

Secondary structure (DSSP, 8-state):
--PPPP-----------------PPP-PPPHHHHHHHHHHHHHHHHHHHHHHHHHHHHH--SSSSPPHHHHHHHHHHHHHHTTS--------SS--SSGGGSPPTTHHHHHHHHHHTT-S-EEEEEEETTEEEEEEE------SGGGGSS-TT-

Sequence (154 aa):
MRFLQLSLSSGVLACAIAVTSLTAAEPVADEAALERTRNKVKMLDDIYKTAVVLVTENYVEDDDDLPAGAAFKKLFEAVEKKGWHSVRLLDATGDPYEPSNAPKKGFEQRAVKKLLDGEAWYEETGMKDGKPVMMVATPIPVIMKKCTLCHEHY